Protein AF-A0A0D3J1H3-F1 (afdb_monomer)

Solvent-accessible surface area (backbone atoms only — not comparable to full-atom values): 8463 Å² total; per-residue (Å²): 134,88,61,38,57,51,59,45,80,49,67,40,75,49,67,67,51,68,33,83,86,76,76,38,75,41,66,50,81,50,61,74,44,78,49,67,74,42,80,35,59,39,13,67,36,43,33,33,35,38,27,56,36,56,65,62,61,87,99,56,81,58,83,59,37,15,47,73,61,54,79,78,48,90,68,57,57,46,44,57,49,36,45,41,33,42,36,36,40,29,49,31,41,36,35,46,27,62,23,17,49,22,41,37,43,35,13,91,86,26,43,30,36,51,36,34,33,38,38,27,36,56,44,69,54,12,45,49,90,54,35,62,31,39,45,60,39,45,46,36,51,39,52,46,83,30,40,68,52,43,59,37,26,41,90,90,49,77,69,88,125

Organism: Emiliania huxleyi (strain CCMP1516) (NCBI:txid280463)

Sequence (161 aa):
MIESGKGIYIKSNPECGIDEVAGAPKAAIISNILYEDILIDRPRWWAIWIGPQQQHEPHSSLGLKCALDYPLSRHCPTQGCVTFANITLRNVHIERPLISPGVIKGNATSPITGLAFDNVTVSRPGRFPFGASYECEHASGRAVGSSPPPACLLPGVLSSW

Secondary structure (DSSP, 8-state):
-PPPS-SEEEEE-S--SEETTTTEE--EEEEEEEEEEEEEES-SS-SEEEEE-----TTS--TTSPPTTTTSSS-----TTEEEEEEEEEEEEEES-SS-SEEEE--SSS-EEEEEEES-EEES---TTTTTS-EEESEEEEEES-BSPPG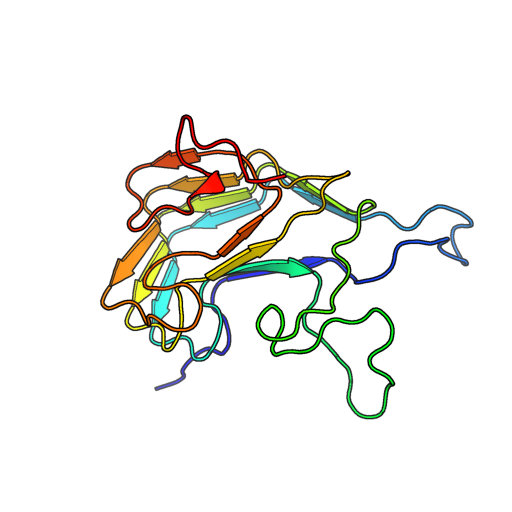GGSTT-----

Foldseek 3Di:
DDAAQEAAEAEDELDWDADPVVRHTDAEEAADAEDEQEEHEAHAHANHEAFYDQDDDPPDDCPQPHHVPPPVPVGHDGDLRYAAEQYEYANYEYENYQAANHEADHHQNHAHENYEAHLAEYDNAHQPPPGNHYHHARYEHAYDNYVPDHQRRDPPDDGDD

Structure (mmCIF, N/CA/C/O backbone):
data_AF-A0A0D3J1H3-F1
#
_entry.id   AF-A0A0D3J1H3-F1
#
loop_
_atom_site.group_PDB
_atom_site.id
_atom_site.type_symbol
_atom_site.label_atom_id
_atom_site.label_alt_id
_atom_site.label_comp_id
_atom_site.label_asym_id
_atom_site.label_entity_id
_atom_site.label_seq_id
_atom_site.pdbx_PDB_ins_code
_atom_site.Cartn_x
_atom_site.Cartn_y
_atom_site.Cartn_z
_atom_site.occupancy
_atom_site.B_iso_or_equiv
_atom_site.auth_seq_id
_atom_site.auth_comp_id
_atom_site.auth_asym_id
_atom_site.auth_atom_id
_atom_site.pdbx_PDB_model_num
ATOM 1 N N . MET A 1 1 ? -24.960 -12.365 -3.506 1.00 56.22 1 MET A N 1
ATOM 2 C CA . MET A 1 1 ? -24.209 -11.143 -3.138 1.00 56.22 1 MET A CA 1
ATOM 3 C C . MET A 1 1 ? -22.882 -11.179 -3.877 1.00 56.22 1 MET A C 1
ATOM 5 O O . MET A 1 1 ? -22.287 -12.249 -3.910 1.00 56.22 1 MET A O 1
ATOM 9 N N . ILE A 1 2 ? -22.478 -10.080 -4.515 1.00 60.41 2 ILE A N 1
ATOM 10 C CA . ILE A 1 2 ? -21.239 -10.003 -5.304 1.00 60.41 2 ILE A CA 1
ATOM 11 C C . ILE A 1 2 ? -20.079 -9.760 -4.337 1.00 60.41 2 ILE A C 1
ATOM 13 O O . ILE A 1 2 ? -20.127 -8.817 -3.556 1.00 60.41 2 ILE A O 1
ATOM 17 N N . GLU A 1 3 ? -19.076 -10.629 -4.371 1.00 82.25 3 GLU A N 1
ATOM 18 C CA . GLU A 1 3 ? -17.840 -10.494 -3.596 1.00 82.25 3 GLU A CA 1
ATOM 19 C C . GLU A 1 3 ? -16.752 -9.972 -4.532 1.00 82.25 3 GLU A C 1
ATOM 21 O O . GLU A 1 3 ? -16.590 -10.489 -5.643 1.00 82.25 3 GLU A O 1
ATOM 26 N N . SER A 1 4 ? -16.024 -8.935 -4.119 1.00 85.50 4 SER A N 1
ATOM 27 C CA . SER A 1 4 ? -14.945 -8.394 -4.939 1.00 85.50 4 SER A CA 1
ATOM 28 C C . SER A 1 4 ? -13.711 -9.297 -4.876 1.00 85.50 4 SER A C 1
ATOM 30 O O . SER A 1 4 ? -13.428 -9.950 -3.870 1.00 85.50 4 SER A O 1
ATOM 32 N N . GLY A 1 5 ? -12.940 -9.344 -5.965 1.00 88.31 5 GLY A N 1
ATOM 33 C CA . GLY A 1 5 ? -11.591 -9.906 -5.907 1.00 88.31 5 GLY A CA 1
ATOM 34 C C . GLY A 1 5 ? -10.705 -9.022 -5.030 1.00 88.31 5 GLY A C 1
ATOM 35 O O . GLY A 1 5 ? -10.139 -9.482 -4.047 1.00 88.31 5 GLY A O 1
ATOM 36 N N . LYS A 1 6 ? -10.649 -7.730 -5.357 1.00 92.94 6 LYS A N 1
ATOM 37 C CA . LYS A 1 6 ? -9.930 -6.682 -4.623 1.00 92.94 6 LYS A CA 1
ATOM 38 C C . LYS A 1 6 ? -10.863 -5.498 -4.391 1.00 92.94 6 LYS A C 1
ATOM 40 O O . LYS A 1 6 ? -11.776 -5.293 -5.188 1.00 92.94 6 LYS A O 1
ATOM 45 N N . GLY A 1 7 ? -10.624 -4.718 -3.339 1.00 95.75 7 GLY A N 1
ATOM 46 C CA . GLY A 1 7 ? -11.337 -3.460 -3.101 1.00 95.75 7 GLY A CA 1
ATOM 47 C C . GLY A 1 7 ? -10.628 -2.283 -3.767 1.00 95.75 7 GLY A C 1
ATOM 48 O O . GLY A 1 7 ? -11.062 -1.794 -4.804 1.00 95.75 7 GLY A O 1
ATOM 49 N N . ILE A 1 8 ? -9.503 -1.863 -3.190 1.00 97.62 8 ILE A N 1
ATOM 50 C CA . ILE A 1 8 ? -8.658 -0.778 -3.703 1.00 97.62 8 ILE A CA 1
ATOM 51 C C . ILE A 1 8 ? -7.423 -1.390 -4.360 1.00 97.62 8 ILE A C 1
ATOM 53 O O . ILE A 1 8 ? -6.709 -2.175 -3.733 1.00 97.62 8 ILE A O 1
ATOM 57 N N . TYR A 1 9 ? -7.169 -1.039 -5.625 1.00 95.81 9 TYR A N 1
ATOM 58 C CA . TYR A 1 9 ? -6.068 -1.597 -6.410 1.00 95.81 9 TYR A CA 1
ATOM 59 C C . TYR A 1 9 ? -5.300 -0.506 -7.158 1.00 95.81 9 TYR A C 1
ATOM 61 O O . TYR A 1 9 ? -5.715 -0.061 -8.226 1.00 95.81 9 TYR A O 1
ATOM 69 N N . ILE A 1 10 ? -4.163 -0.098 -6.597 1.00 96.44 10 ILE A N 1
ATOM 70 C CA . ILE A 1 10 ? -3.243 0.872 -7.197 1.00 96.44 10 ILE A CA 1
ATOM 71 C C . ILE A 1 10 ? -2.024 0.098 -7.693 1.00 96.44 10 ILE A C 1
ATOM 73 O O . ILE A 1 10 ? -1.337 -0.552 -6.900 1.00 96.44 10 ILE A O 1
ATOM 77 N N . LYS A 1 11 ? -1.773 0.123 -9.005 1.00 92.88 11 LYS A N 1
ATOM 78 C CA . LYS A 1 11 ? -0.749 -0.724 -9.621 1.00 92.88 11 LYS A CA 1
ATOM 79 C C . LYS A 1 11 ? 0.165 0.014 -10.588 1.00 92.88 11 LYS A C 1
ATOM 81 O O . LYS A 1 11 ? -0.283 0.922 -11.283 1.00 92.88 11 LYS A O 1
ATOM 86 N N . SER A 1 12 ? 1.413 -0.436 -10.671 1.00 89.75 12 SER A N 1
ATOM 87 C CA . SER A 1 12 ? 2.374 -0.032 -11.700 1.00 89.75 12 SER A CA 1
ATOM 88 C C . SER A 1 12 ? 2.675 -1.164 -12.678 1.00 89.75 12 SER A C 1
ATOM 90 O O . SER A 1 12 ? 2.633 -2.341 -12.317 1.00 89.75 12 SER A O 1
ATOM 92 N N . ASN A 1 13 ? 3.010 -0.810 -13.920 1.00 81.19 13 ASN A N 1
ATOM 93 C CA . ASN A 1 13 ? 3.485 -1.783 -14.900 1.00 81.19 13 ASN A CA 1
ATOM 94 C C . ASN A 1 13 ? 4.835 -2.399 -14.478 1.00 81.19 13 ASN A C 1
ATOM 96 O O . ASN A 1 13 ? 5.626 -1.742 -13.798 1.00 81.19 13 ASN A O 1
ATOM 100 N N . PRO A 1 14 ? 5.113 -3.648 -14.895 1.00 72.31 14 PRO A N 1
ATOM 101 C CA . PRO A 1 14 ? 6.268 -4.412 -14.425 1.00 72.31 14 PRO A CA 1
ATOM 102 C C . PRO A 1 14 ? 7.600 -4.052 -15.097 1.00 72.31 14 PRO A C 1
ATOM 104 O O . PRO A 1 14 ? 8.611 -4.661 -14.771 1.00 72.31 14 PRO A O 1
ATOM 107 N N . GLU A 1 15 ? 7.636 -3.105 -16.036 1.00 79.06 15 GLU A N 1
ATOM 108 C CA . GLU A 1 15 ? 8.814 -2.872 -16.878 1.00 79.06 15 GLU A CA 1
ATOM 109 C C . GLU A 1 15 ? 9.276 -1.415 -16.838 1.00 79.06 15 GLU A C 1
ATOM 111 O O . GLU A 1 15 ? 8.556 -0.508 -17.263 1.00 79.06 15 GLU A O 1
ATOM 116 N N . CYS A 1 16 ? 10.518 -1.214 -16.397 1.00 83.31 16 CYS A N 1
ATOM 117 C CA . CYS A 1 16 ? 11.321 -0.066 -16.808 1.00 83.31 16 CYS A CA 1
ATOM 118 C C . CYS A 1 16 ? 11.955 -0.331 -18.182 1.00 83.31 16 CYS A C 1
ATOM 120 O O . CYS A 1 16 ? 12.095 -1.476 -18.608 1.00 83.31 16 CYS A O 1
ATOM 122 N N . GLY A 1 17 ? 12.367 0.722 -18.882 1.00 85.88 17 GLY A N 1
ATOM 123 C CA . GLY A 1 17 ? 13.045 0.591 -20.171 1.00 85.88 17 GLY A CA 1
ATOM 124 C C . GLY A 1 17 ? 12.981 1.876 -20.975 1.00 85.88 17 GLY A C 1
ATOM 125 O O . GLY A 1 17 ? 12.738 2.937 -20.409 1.00 85.88 17 GLY A O 1
ATOM 126 N N . ILE A 1 18 ? 13.169 1.770 -22.287 1.00 87.94 18 ILE A N 1
ATOM 127 C CA . ILE A 1 18 ? 12.944 2.865 -23.230 1.00 87.94 18 ILE A CA 1
ATOM 128 C C . ILE A 1 18 ? 11.574 2.671 -23.877 1.00 87.94 18 ILE A C 1
ATOM 130 O O . ILE A 1 18 ? 11.202 1.563 -24.264 1.00 87.94 18 ILE A O 1
ATOM 134 N N . ASP A 1 19 ? 10.797 3.741 -23.941 1.00 84.88 19 ASP A N 1
ATOM 135 C CA . ASP A 1 19 ? 9.655 3.834 -24.832 1.00 84.88 19 ASP A CA 1
ATOM 136 C C . ASP A 1 19 ? 10.199 4.015 -26.252 1.00 84.88 19 ASP A C 1
ATOM 138 O O . ASP A 1 19 ? 10.810 5.036 -26.561 1.00 84.88 19 ASP A O 1
ATOM 142 N N . GLU A 1 20 ? 10.038 2.998 -27.098 1.00 87.00 20 GLU A N 1
ATOM 143 C CA . GLU A 1 20 ? 10.591 2.985 -28.457 1.00 87.00 20 GLU A CA 1
ATOM 144 C C . GLU A 1 20 ? 9.979 4.063 -29.360 1.00 87.00 20 GLU A C 1
ATOM 146 O O . GLU A 1 20 ? 10.615 4.488 -30.322 1.00 87.00 20 GLU A O 1
ATOM 151 N N . VAL A 1 21 ? 8.770 4.534 -29.042 1.00 86.12 21 VAL A N 1
ATOM 152 C CA . VAL A 1 21 ? 8.092 5.596 -29.791 1.00 86.12 21 VAL A CA 1
ATOM 153 C C . VAL A 1 21 ? 8.618 6.960 -29.357 1.00 86.12 21 VAL A C 1
ATOM 155 O O . VAL A 1 21 ? 8.892 7.815 -30.196 1.00 86.12 21 VAL A O 1
ATOM 158 N N . ALA A 1 22 ? 8.775 7.167 -28.050 1.00 85.12 22 ALA A N 1
ATOM 159 C CA . ALA A 1 22 ? 9.239 8.438 -27.498 1.00 85.12 22 ALA A CA 1
ATOM 160 C C . ALA A 1 22 ? 10.773 8.578 -27.470 1.00 85.12 22 ALA A C 1
ATOM 162 O O . ALA A 1 22 ? 11.279 9.679 -27.261 1.00 85.12 22 ALA A O 1
ATOM 163 N N . GLY A 1 23 ? 11.522 7.481 -27.630 1.00 89.25 23 GLY A N 1
ATOM 164 C CA . GLY A 1 23 ? 12.980 7.455 -27.482 1.00 89.25 23 GLY A CA 1
ATOM 165 C C . GLY A 1 23 ? 13.459 7.841 -26.077 1.00 89.25 23 GLY A C 1
ATOM 166 O O . GLY A 1 23 ? 14.583 8.313 -25.917 1.00 89.25 23 GLY A O 1
ATOM 167 N N . ALA A 1 24 ? 12.608 7.682 -25.060 1.00 86.56 24 ALA A N 1
ATOM 168 C CA . ALA A 1 24 ? 12.832 8.175 -23.701 1.00 86.56 24 ALA A CA 1
ATOM 169 C C . ALA A 1 24 ? 12.569 7.082 -22.651 1.00 86.56 24 ALA A C 1
ATOM 171 O O . ALA A 1 24 ? 11.855 6.122 -22.940 1.00 86.56 24 ALA A O 1
ATOM 172 N N . PRO A 1 25 ? 13.113 7.195 -21.423 1.00 87.94 25 PRO A N 1
ATOM 173 C CA . PRO A 1 25 ? 12.824 6.238 -20.362 1.00 87.94 25 PRO A CA 1
ATOM 174 C C . PRO A 1 25 ? 11.323 6.121 -20.066 1.00 87.94 25 PRO A C 1
ATOM 176 O O . PRO A 1 25 ? 10.641 7.127 -19.868 1.00 87.94 25 PRO A O 1
ATOM 179 N N . LYS A 1 26 ? 10.819 4.887 -19.972 1.00 87.56 26 LYS A N 1
ATOM 180 C CA . LYS A 1 26 ? 9.490 4.593 -19.432 1.00 87.56 26 LYS A CA 1
ATOM 181 C C . LYS A 1 26 ? 9.472 4.988 -17.960 1.00 87.56 26 LYS A C 1
ATOM 183 O O . LYS A 1 26 ? 10.263 4.475 -17.167 1.00 87.56 26 LYS A O 1
ATOM 188 N N . ALA A 1 27 ? 8.550 5.868 -17.602 1.00 88.81 27 ALA A N 1
ATOM 189 C CA . ALA A 1 27 ? 8.300 6.270 -16.228 1.00 88.81 27 ALA A CA 1
ATOM 190 C C . ALA A 1 27 ? 6.796 6.439 -16.000 1.00 88.81 27 ALA A C 1
ATOM 192 O O . ALA A 1 27 ? 6.035 6.674 -16.940 1.00 88.81 27 ALA A O 1
ATOM 193 N N . ALA A 1 28 ? 6.368 6.330 -14.745 1.00 90.50 28 ALA A N 1
ATOM 194 C CA . ALA A 1 28 ? 4.995 6.627 -14.356 1.00 90.50 28 ALA A CA 1
ATOM 195 C C . ALA A 1 28 ? 4.960 7.378 -13.025 1.00 90.50 28 ALA A C 1
ATOM 197 O O . ALA A 1 28 ? 5.803 7.172 -12.152 1.00 90.50 28 ALA A O 1
ATOM 198 N N . ILE A 1 29 ? 3.959 8.242 -12.872 1.00 94.62 29 ILE A N 1
ATOM 199 C CA . ILE A 1 29 ? 3.710 8.985 -11.640 1.00 94.62 29 ILE A CA 1
ATOM 200 C C . ILE A 1 29 ? 2.278 8.693 -11.211 1.00 94.62 29 ILE A C 1
ATOM 202 O O . ILE A 1 29 ? 1.328 8.967 -11.939 1.00 94.62 29 ILE A O 1
ATOM 206 N N . ILE A 1 30 ? 2.143 8.129 -10.018 1.00 96.62 30 ILE A N 1
ATOM 207 C CA . ILE A 1 30 ? 0.882 7.834 -9.351 1.00 96.62 30 ILE A CA 1
ATOM 208 C C . ILE A 1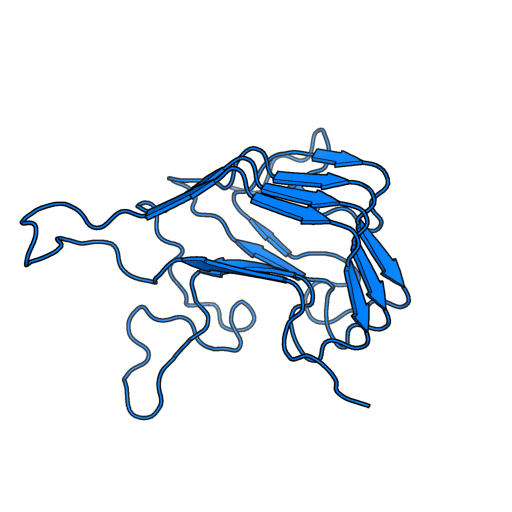 30 ? 0.884 8.678 -8.084 1.00 96.62 30 ILE A C 1
ATOM 210 O O . ILE A 1 30 ? 1.494 8.307 -7.077 1.00 96.62 30 ILE A O 1
ATOM 214 N N . SER A 1 31 ? 0.267 9.857 -8.145 1.00 98.19 31 SER A N 1
ATOM 215 C CA . SER A 1 31 ? 0.312 10.777 -7.016 1.00 98.19 31 SER A CA 1
ATOM 216 C C . SER A 1 31 ? -0.951 11.584 -6.786 1.00 98.19 31 SER A C 1
ATOM 218 O O . SER A 1 31 ? -1.755 11.773 -7.695 1.00 98.19 31 SER A O 1
ATOM 220 N N . ASN A 1 32 ? -1.099 12.060 -5.546 1.00 98.44 32 ASN A N 1
ATOM 221 C CA . ASN A 1 32 ? -2.209 12.907 -5.101 1.00 98.44 32 ASN A CA 1
ATOM 222 C C . ASN A 1 32 ? -3.574 12.226 -5.300 1.00 98.44 32 ASN A C 1
ATOM 224 O O . ASN A 1 32 ? -4.502 12.798 -5.870 1.00 98.44 32 ASN A O 1
ATOM 228 N N . ILE A 1 33 ? -3.674 10.979 -4.835 1.00 98.50 33 ILE A N 1
ATOM 229 C CA . ILE A 1 33 ? -4.881 10.153 -4.947 1.00 98.50 33 ILE A CA 1
ATOM 230 C C . ILE A 1 33 ? -5.591 10.108 -3.598 1.00 98.50 33 ILE A C 1
ATOM 232 O O . ILE A 1 33 ? -4.959 9.844 -2.575 1.00 98.50 33 ILE A O 1
ATOM 236 N N . LEU A 1 34 ? -6.910 10.301 -3.609 1.00 98.62 34 LEU A N 1
ATOM 237 C CA . LEU A 1 34 ? -7.788 10.093 -2.462 1.00 98.62 34 LEU A CA 1
ATOM 238 C C . LEU A 1 34 ? -8.809 8.999 -2.788 1.00 98.62 34 LEU A C 1
ATOM 240 O O . LEU A 1 34 ? -9.551 9.108 -3.761 1.00 98.62 34 LEU A O 1
ATOM 244 N N . TYR A 1 35 ? -8.861 7.976 -1.941 1.00 98.75 35 TYR A N 1
ATOM 245 C CA . TYR A 1 35 ? -10.000 7.070 -1.828 1.00 98.75 35 TYR A CA 1
ATOM 246 C C . TYR A 1 35 ? -10.691 7.357 -0.495 1.00 98.75 35 TYR A C 1
ATOM 248 O O . TYR A 1 35 ? -10.042 7.268 0.549 1.00 98.75 35 TYR A O 1
ATOM 256 N N . GLU A 1 36 ? -11.976 7.708 -0.526 1.00 98.75 36 GLU A N 1
ATOM 257 C CA . GLU A 1 36 ? -12.738 8.136 0.653 1.00 98.75 36 GLU A CA 1
ATOM 258 C C . GLU A 1 36 ? -14.115 7.460 0.707 1.00 98.75 36 GLU A C 1
ATOM 260 O O . GLU A 1 36 ? -14.716 7.206 -0.337 1.00 98.75 36 GLU A O 1
ATOM 265 N N . ASP A 1 37 ? -14.584 7.156 1.920 1.00 98.62 37 ASP A N 1
ATOM 266 C CA . ASP A 1 37 ? -15.925 6.630 2.222 1.00 98.62 37 ASP A CA 1
ATOM 267 C C . ASP A 1 37 ? -16.264 5.320 1.483 1.00 98.62 37 ASP A C 1
ATOM 269 O O . ASP A 1 37 ? -17.288 5.181 0.808 1.00 98.62 37 ASP A O 1
ATOM 273 N N . ILE A 1 38 ? -15.386 4.320 1.629 1.00 98.31 38 ILE A N 1
ATOM 274 C CA . ILE A 1 38 ? -15.491 3.031 0.927 1.00 98.31 38 ILE A CA 1
ATOM 275 C C . ILE A 1 38 ? -15.767 1.890 1.904 1.00 98.31 38 ILE A C 1
ATOM 277 O O . ILE A 1 38 ? -14.987 1.637 2.821 1.00 98.31 38 ILE A O 1
ATOM 281 N N . LEU A 1 39 ? -16.824 1.121 1.633 1.00 97.69 39 LEU A N 1
ATOM 282 C CA . LEU A 1 39 ? -17.062 -0.190 2.236 1.00 97.69 39 LEU A CA 1
ATOM 283 C C . LEU A 1 39 ? -16.579 -1.304 1.296 1.00 97.69 39 LEU A C 1
ATOM 285 O O . LEU A 1 39 ? -17.037 -1.410 0.160 1.00 97.69 39 LEU A O 1
ATOM 289 N N . ILE A 1 40 ? -15.704 -2.175 1.793 1.00 97.25 40 ILE A N 1
ATOM 290 C CA . ILE A 1 40 ? -15.217 -3.367 1.092 1.00 97.25 40 ILE A CA 1
ATOM 291 C C . ILE A 1 40 ? -15.744 -4.604 1.836 1.00 97.25 40 ILE A C 1
ATOM 293 O O . ILE A 1 40 ? -15.171 -5.010 2.846 1.00 97.25 40 ILE A O 1
ATOM 297 N N . ASP A 1 41 ? -16.838 -5.206 1.355 1.00 96.12 41 ASP A N 1
ATOM 298 C CA . ASP A 1 41 ? -17.423 -6.424 1.946 1.00 96.12 41 ASP A CA 1
ATOM 299 C C . ASP A 1 41 ? -16.865 -7.696 1.297 1.00 96.12 41 ASP A C 1
ATOM 301 O O . ASP A 1 41 ? -16.927 -7.866 0.078 1.00 96.12 41 ASP A O 1
ATOM 305 N N . ARG A 1 42 ? -16.357 -8.606 2.137 1.00 96.19 42 ARG A N 1
ATOM 306 C CA . ARG A 1 42 ? -15.886 -9.956 1.784 1.00 96.19 42 ARG A CA 1
ATOM 307 C C . ARG A 1 42 ? -15.000 -10.017 0.530 1.00 96.19 42 ARG A C 1
ATOM 309 O O . ARG A 1 42 ? -15.290 -10.796 -0.383 1.00 96.19 42 ARG A O 1
ATOM 316 N N . PRO A 1 43 ? -13.899 -9.244 0.466 1.00 96.25 43 PRO A N 1
ATOM 317 C CA . PRO A 1 43 ? -12.935 -9.397 -0.613 1.00 96.25 43 PRO A CA 1
ATOM 318 C C . PRO A 1 43 ? -12.307 -10.797 -0.556 1.00 96.25 43 PRO A C 1
ATOM 320 O O . PRO A 1 43 ? -11.879 -11.264 0.506 1.00 96.25 43 PRO A O 1
ATOM 323 N N . ARG A 1 44 ? -12.259 -11.472 -1.709 1.00 93.94 44 ARG A N 1
ATOM 324 C CA . ARG A 1 44 ? -11.678 -12.821 -1.843 1.00 93.94 44 ARG A CA 1
ATOM 325 C C . ARG A 1 44 ? -10.156 -12.812 -1.918 1.00 93.94 44 ARG A C 1
ATOM 327 O O . ARG A 1 44 ? -9.525 -13.823 -1.627 1.00 93.94 44 ARG A O 1
ATOM 334 N N . TRP A 1 45 ? -9.582 -11.690 -2.333 1.00 93.31 45 TRP A N 1
ATOM 335 C CA . TRP A 1 45 ? -8.147 -11.460 -2.416 1.00 93.31 45 TRP A CA 1
ATOM 336 C C . TRP A 1 45 ? -7.771 -10.242 -1.559 1.00 93.31 45 TRP A C 1
ATOM 338 O O . TRP A 1 45 ? -8.413 -9.968 -0.546 1.00 93.31 45 TRP A O 1
ATOM 348 N N . TRP A 1 46 ? -6.721 -9.508 -1.928 1.00 95.25 46 TRP A N 1
ATOM 349 C CA . TRP A 1 46 ? -6.281 -8.322 -1.189 1.00 95.25 46 TRP A CA 1
ATOM 350 C C . TRP A 1 46 ? -7.358 -7.227 -1.185 1.00 95.25 46 TRP A C 1
ATOM 352 O O . TRP A 1 46 ? -7.679 -6.680 -2.242 1.00 95.25 46 TRP A O 1
ATOM 362 N N . ALA A 1 47 ? -7.890 -6.877 -0.007 1.00 97.50 47 ALA A N 1
ATOM 363 C CA . ALA A 1 47 ? -8.857 -5.783 0.109 1.00 97.50 47 ALA A CA 1
ATOM 364 C C . ALA A 1 47 ? -8.227 -4.460 -0.345 1.00 97.50 47 ALA A C 1
ATOM 366 O O . ALA A 1 47 ? -8.835 -3.721 -1.117 1.00 97.50 47 ALA A O 1
ATOM 367 N N . ILE A 1 48 ? -6.982 -4.217 0.074 1.00 98.25 48 ILE A N 1
ATOM 368 C CA . ILE A 1 48 ? -6.137 -3.119 -0.400 1.00 98.25 48 ILE A CA 1
ATOM 369 C C . ILE A 1 48 ? -4.867 -3.697 -1.030 1.00 98.25 48 ILE A C 1
ATOM 371 O O . ILE A 1 48 ? -4.164 -4.500 -0.419 1.00 98.25 48 ILE A O 1
ATOM 375 N N . TRP A 1 49 ? -4.544 -3.257 -2.243 1.00 97.31 49 TRP A N 1
ATOM 376 C CA . TRP A 1 49 ? -3.262 -3.513 -2.889 1.00 97.31 49 TRP A CA 1
ATOM 377 C C . TRP A 1 49 ? -2.670 -2.227 -3.451 1.00 97.31 49 TRP A C 1
ATOM 379 O O . TRP A 1 49 ? -3.312 -1.546 -4.254 1.00 97.31 49 TRP A O 1
ATOM 389 N N . ILE A 1 50 ? -1.421 -1.951 -3.081 1.00 97.56 50 ILE A N 1
ATOM 390 C CA . ILE A 1 50 ? -0.607 -0.867 -3.632 1.00 97.56 50 ILE A CA 1
ATOM 391 C C . ILE A 1 50 ? 0.760 -1.448 -3.990 1.00 97.56 50 ILE A C 1
ATOM 393 O O . ILE A 1 50 ? 1.482 -1.897 -3.103 1.00 97.56 50 ILE A O 1
ATOM 397 N N . GLY A 1 51 ? 1.124 -1.466 -5.271 1.00 95.00 51 GLY A N 1
ATOM 398 C CA . GLY A 1 51 ? 2.429 -1.981 -5.692 1.00 95.00 51 GLY A CA 1
ATOM 399 C C . GLY A 1 51 ? 2.465 -2.445 -7.147 1.00 95.00 51 GLY A C 1
ATOM 400 O O . GLY A 1 51 ? 1.729 -1.915 -7.975 1.00 95.00 51 GLY A O 1
ATOM 401 N N . PRO A 1 52 ? 3.296 -3.433 -7.503 1.00 91.12 52 PRO A N 1
ATOM 402 C CA . PRO A 1 52 ? 3.421 -3.882 -8.886 1.00 91.12 52 PRO A CA 1
ATOM 403 C C . PRO A 1 52 ? 2.158 -4.600 -9.388 1.00 91.12 52 PRO A C 1
ATOM 405 O O . PRO A 1 52 ? 1.357 -5.146 -8.620 1.00 91.12 52 PRO A O 1
ATOM 408 N N . GLN A 1 53 ? 1.964 -4.589 -10.703 1.00 87.88 53 GLN A N 1
ATOM 409 C CA . GLN A 1 53 ? 0.825 -5.207 -11.372 1.00 87.88 53 GLN A CA 1
ATOM 410 C C . GLN A 1 53 ? 0.849 -6.740 -11.281 1.00 87.88 53 GLN A C 1
ATOM 412 O O . GLN A 1 53 ? 1.712 -7.402 -11.849 1.00 87.88 53 GLN A O 1
ATOM 417 N N . GLN A 1 54 ? -0.195 -7.295 -10.661 1.00 84.81 54 GLN A N 1
ATOM 418 C CA . GLN A 1 54 ? -0.529 -8.724 -10.609 1.00 84.81 54 GLN A CA 1
ATOM 419 C C . GLN A 1 54 ? -1.421 -9.105 -11.799 1.00 84.81 54 GLN A C 1
ATOM 421 O O . GLN A 1 54 ? -2.594 -9.441 -11.633 1.00 84.81 54 GLN A O 1
ATOM 426 N N . GLN A 1 55 ? -0.901 -8.966 -13.015 1.00 77.19 55 GLN A N 1
ATOM 427 C CA . GLN A 1 55 ? -1.648 -9.282 -14.232 1.00 77.19 55 GLN A CA 1
ATOM 428 C C . GLN A 1 55 ? -0.729 -10.010 -15.204 1.00 77.19 55 GLN A C 1
ATOM 430 O O . GLN A 1 55 ? 0.032 -9.411 -15.967 1.00 77.19 55 GLN A O 1
ATOM 435 N N . HIS A 1 56 ? -0.804 -11.334 -15.126 1.00 76.44 56 HIS A N 1
ATOM 436 C CA . HIS A 1 56 ? -0.237 -12.249 -16.099 1.00 76.44 56 HIS A CA 1
ATOM 437 C C . HIS A 1 56 ? -1.327 -12.606 -17.112 1.00 76.44 56 HIS A C 1
ATOM 439 O O . HIS A 1 56 ? -2.350 -13.180 -16.747 1.00 76.44 56 HIS A O 1
ATOM 445 N N . GLU A 1 57 ? -1.127 -12.211 -18.369 1.00 71.12 57 GLU A N 1
ATOM 446 C CA . GLU A 1 57 ? -2.075 -12.516 -19.444 1.00 71.12 57 GLU A CA 1
ATOM 447 C C . GLU A 1 57 ? -2.016 -14.005 -19.820 1.00 71.12 57 GLU A C 1
ATOM 449 O O . GLU A 1 57 ? -0.905 -14.554 -19.926 1.00 71.12 57 GLU A O 1
ATOM 454 N N . PRO A 1 58 ? -3.170 -14.652 -20.086 1.00 69.25 58 PRO A N 1
ATOM 455 C CA . PRO A 1 58 ? -3.216 -16.026 -20.572 1.00 69.25 58 PRO A CA 1
ATOM 456 C C . PRO A 1 58 ? -2.306 -16.232 -21.788 1.00 69.25 58 PRO A C 1
ATOM 458 O O . PRO A 1 58 ? -2.176 -15.357 -22.641 1.00 69.25 58 PRO A O 1
ATOM 461 N N . HIS A 1 59 ? -1.681 -17.408 -21.872 1.00 75.50 59 HIS A N 1
ATOM 462 C CA . HIS A 1 59 ? -0.798 -17.810 -22.979 1.00 75.50 59 HIS A CA 1
ATOM 463 C C . HIS A 1 59 ? 0.485 -16.976 -23.164 1.00 75.50 59 HIS A C 1
ATOM 465 O O . HIS A 1 59 ? 1.189 -17.162 -24.154 1.00 75.50 59 HIS A O 1
ATOM 471 N N . SER A 1 60 ? 0.839 -16.106 -22.212 1.00 72.50 60 SER A N 1
ATOM 472 C CA . SER A 1 60 ? 2.155 -15.453 -22.174 1.00 72.50 60 SER A CA 1
ATOM 473 C C . SER A 1 60 ? 3.087 -16.134 -21.167 1.00 72.50 60 SER A C 1
ATOM 475 O O . SER A 1 60 ? 2.626 -16.778 -20.226 1.00 72.50 60 SER A O 1
ATOM 477 N N . SER A 1 61 ? 4.405 -16.014 -21.332 1.00 76.25 61 SER A N 1
ATOM 478 C CA . SER A 1 61 ? 5.335 -16.361 -20.251 1.00 76.25 61 SER A CA 1
ATOM 479 C C . SER A 1 61 ? 5.204 -15.345 -19.110 1.00 76.25 61 SER A C 1
ATOM 481 O O . SER A 1 61 ? 4.846 -14.186 -19.338 1.00 76.25 61 SER A O 1
ATOM 483 N N . LEU A 1 62 ? 5.463 -15.778 -17.871 1.00 72.62 62 LEU A N 1
ATOM 484 C CA . LEU A 1 62 ? 5.399 -14.883 -16.711 1.00 72.62 62 LEU A CA 1
ATOM 485 C C . LEU A 1 62 ? 6.433 -13.751 -16.837 1.00 72.62 62 LEU A C 1
ATOM 487 O O . LEU A 1 62 ? 6.086 -12.589 -16.662 1.00 72.62 62 LEU A O 1
ATOM 491 N N . GLY A 1 63 ? 7.672 -14.068 -17.231 1.00 77.94 63 GLY A N 1
ATOM 492 C CA . GLY A 1 63 ? 8.718 -13.067 -17.459 1.00 77.94 63 GLY A CA 1
ATOM 493 C C . GLY A 1 63 ? 8.917 -12.162 -16.239 1.00 77.94 63 GLY A C 1
ATOM 494 O O . GL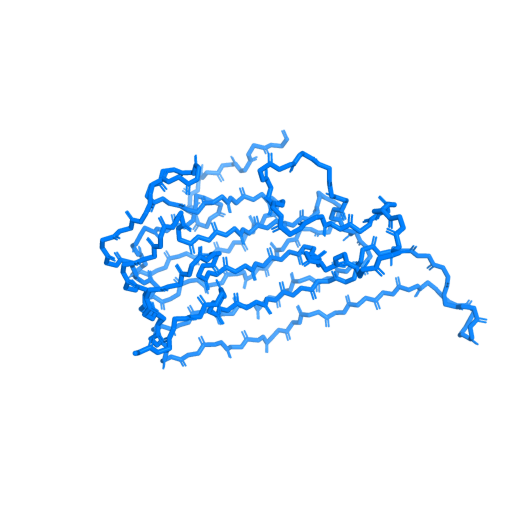Y A 1 63 ? 9.055 -12.658 -15.126 1.00 77.94 63 GLY A O 1
ATOM 495 N N . LEU A 1 64 ? 8.890 -10.843 -16.458 1.00 74.38 64 LEU A N 1
ATOM 496 C CA . LEU A 1 64 ? 8.945 -9.823 -15.400 1.00 74.38 64 LEU A CA 1
ATOM 497 C C . LEU A 1 64 ? 7.564 -9.476 -14.810 1.00 74.38 64 LEU A C 1
ATOM 499 O O . LEU A 1 64 ? 7.478 -8.658 -13.896 1.00 74.38 64 LEU A O 1
ATOM 503 N N . LYS A 1 65 ? 6.473 -10.060 -15.325 1.00 78.38 65 LYS A N 1
ATOM 504 C CA . LYS A 1 65 ? 5.115 -9.827 -14.815 1.00 78.38 65 LYS A CA 1
ATOM 505 C C . LYS A 1 65 ? 4.947 -10.502 -13.459 1.00 78.38 65 LYS A C 1
ATOM 507 O O . LYS A 1 65 ? 5.588 -11.508 -13.162 1.00 78.38 65 LYS A O 1
ATOM 512 N N . CYS A 1 66 ? 4.015 -9.995 -12.660 1.00 83.44 66 CYS A N 1
ATOM 513 C CA . CYS A 1 66 ? 3.735 -10.580 -11.358 1.00 83.44 66 CYS A CA 1
ATOM 514 C C . CYS A 1 66 ? 2.544 -11.521 -11.440 1.00 83.44 66 CYS A C 1
ATOM 516 O O . CYS A 1 66 ? 1.489 -11.182 -11.988 1.00 83.44 66 CYS A O 1
ATOM 518 N N . ALA A 1 67 ? 2.725 -12.711 -10.876 1.00 85.06 67 ALA A N 1
ATOM 519 C CA . ALA A 1 67 ? 1.661 -13.686 -10.759 1.00 85.06 67 ALA A CA 1
ATOM 520 C C . ALA A 1 67 ? 0.531 -13.135 -9.876 1.00 85.06 67 ALA A C 1
ATOM 522 O O . ALA A 1 67 ? 0.744 -12.285 -9.003 1.00 85.06 67 ALA A O 1
ATOM 523 N N . LEU A 1 68 ? -0.691 -13.626 -10.099 1.00 86.06 68 LEU A N 1
ATOM 524 C CA . LEU A 1 68 ? -1.853 -13.193 -9.320 1.00 86.06 68 LEU A CA 1
ATOM 525 C C . LEU A 1 68 ? -1.674 -13.480 -7.821 1.00 86.06 68 LEU A C 1
ATOM 527 O O . LEU A 1 68 ? -2.185 -12.732 -6.989 1.00 86.06 68 LEU A O 1
ATOM 531 N N . ASP A 1 69 ? -0.906 -14.515 -7.486 1.00 85.81 69 ASP A N 1
ATOM 532 C CA . ASP A 1 69 ? -0.650 -14.956 -6.121 1.00 85.81 69 ASP A CA 1
ATOM 533 C C . ASP A 1 69 ? 0.446 -14.159 -5.383 1.00 85.81 69 ASP A C 1
ATOM 535 O O . ASP A 1 69 ? 0.539 -14.266 -4.163 1.00 85.81 69 ASP A O 1
ATOM 539 N N . TYR A 1 70 ? 1.243 -13.322 -6.062 1.00 86.12 70 TYR A N 1
ATOM 540 C CA . TYR A 1 70 ? 2.268 -12.479 -5.425 1.00 86.12 70 TYR A CA 1
ATOM 541 C C . TYR A 1 70 ? 1.650 -11.622 -4.293 1.00 86.12 70 TYR A C 1
ATOM 543 O O . TYR A 1 70 ? 0.574 -11.049 -4.491 1.00 86.12 70 TYR A O 1
ATOM 551 N N . PRO A 1 71 ? 2.268 -11.473 -3.106 1.00 88.44 71 PRO A N 1
ATOM 552 C CA . PRO A 1 71 ? 3.590 -11.947 -2.675 1.00 88.44 71 PRO A CA 1
ATOM 553 C C . PRO A 1 71 ? 3.647 -13.353 -2.050 1.00 88.44 71 PRO A C 1
ATOM 555 O O . PRO A 1 71 ? 4.616 -13.663 -1.361 1.00 88.44 71 PRO A O 1
ATOM 558 N N . LEU A 1 72 ? 2.650 -14.224 -2.259 1.00 87.19 72 LEU A N 1
ATOM 559 C CA . LEU A 1 72 ? 2.778 -15.638 -1.864 1.00 87.19 72 LEU A CA 1
ATOM 560 C C . LEU A 1 72 ? 3.890 -16.320 -2.668 1.00 87.19 72 LEU A C 1
ATOM 562 O O . LEU A 1 72 ? 4.736 -17.025 -2.115 1.00 87.19 72 LEU A O 1
ATOM 566 N N . SER A 1 73 ? 3.916 -16.059 -3.975 1.00 83.38 73 SER A N 1
ATOM 567 C CA . SER A 1 73 ? 5.087 -16.294 -4.809 1.00 83.38 73 SER A CA 1
ATOM 568 C C . SER A 1 73 ? 6.128 -15.199 -4.554 1.00 83.38 73 SER A C 1
ATOM 570 O O . SER A 1 73 ? 5.790 -14.043 -4.316 1.00 83.38 73 SER A O 1
ATOM 572 N N . ARG A 1 74 ? 7.420 -15.549 -4.577 1.00 76.38 74 ARG A N 1
ATOM 573 C CA . ARG A 1 74 ? 8.505 -14.609 -4.226 1.00 76.38 74 ARG A CA 1
ATOM 574 C C . ARG A 1 74 ? 8.985 -13.734 -5.382 1.00 76.38 74 ARG A C 1
ATOM 576 O O . ARG A 1 74 ? 9.811 -12.856 -5.167 1.00 76.38 74 ARG A O 1
ATOM 583 N N . HIS A 1 75 ? 8.534 -13.996 -6.606 1.00 76.25 75 HIS A N 1
ATOM 584 C CA . HIS A 1 75 ? 9.094 -13.353 -7.789 1.00 76.25 75 HIS A CA 1
ATOM 585 C C . HIS A 1 75 ? 8.126 -12.338 -8.391 1.00 76.25 75 HIS A C 1
ATOM 587 O O . HIS A 1 75 ? 7.130 -12.700 -9.014 1.00 76.25 75 HIS A O 1
ATOM 593 N N . CYS A 1 76 ? 8.446 -11.065 -8.196 1.00 80.75 76 CYS A N 1
ATOM 594 C CA . CYS A 1 76 ? 7.815 -9.936 -8.860 1.00 80.75 76 CYS A CA 1
ATOM 595 C C . CYS A 1 76 ? 8.701 -8.706 -8.629 1.00 80.75 76 CYS A C 1
ATOM 597 O O . CYS A 1 76 ? 8.881 -8.299 -7.479 1.00 80.75 76 CYS A O 1
ATOM 599 N N . PRO A 1 77 ? 9.292 -8.119 -9.675 1.00 79.56 77 PRO A N 1
ATOM 600 C CA . PRO A 1 77 ? 10.131 -6.950 -9.498 1.00 79.56 77 PRO A CA 1
ATOM 601 C C . PRO A 1 77 ? 9.255 -5.701 -9.316 1.00 79.56 77 PRO A C 1
ATOM 603 O O . PRO A 1 77 ? 8.552 -5.279 -10.238 1.00 79.56 77 PRO A O 1
ATOM 606 N N . THR A 1 78 ? 9.310 -5.070 -8.139 1.00 82.38 78 THR A N 1
ATOM 607 C CA . THR A 1 78 ? 8.780 -3.707 -7.984 1.00 82.38 78 THR A CA 1
ATOM 608 C C . THR A 1 78 ? 9.719 -2.744 -8.703 1.00 82.38 78 THR A C 1
ATOM 610 O O . THR A 1 78 ? 10.921 -2.766 -8.459 1.00 82.38 78 THR A O 1
ATOM 613 N N . GLN A 1 79 ? 9.201 -1.911 -9.601 1.00 86.31 79 GLN A N 1
ATOM 614 C CA . GLN A 1 79 ? 10.021 -1.081 -10.488 1.00 86.31 79 GLN A CA 1
ATOM 615 C C . GLN A 1 79 ? 10.402 0.266 -9.859 1.00 86.31 79 GLN A C 1
ATOM 617 O O . GLN A 1 79 ? 9.542 0.968 -9.334 1.00 86.31 79 GLN A O 1
ATOM 622 N N . GLY A 1 80 ? 11.677 0.654 -9.970 1.00 90.38 80 GLY A N 1
ATOM 623 C CA . GLY A 1 80 ? 12.191 1.938 -9.465 1.00 90.38 80 GLY A CA 1
ATOM 624 C C . GLY A 1 80 ? 11.891 3.151 -10.359 1.00 90.38 80 GLY A C 1
ATOM 625 O O . GLY A 1 80 ? 12.085 4.282 -9.938 1.00 90.38 80 GLY A O 1
ATOM 626 N N . CYS A 1 81 ? 11.402 2.944 -11.585 1.00 91.50 81 CYS A N 1
ATOM 627 C CA . CYS A 1 81 ? 11.025 4.022 -12.513 1.00 91.50 81 CYS A CA 1
ATOM 628 C C . CYS A 1 81 ? 9.585 4.535 -12.317 1.00 91.50 81 CYS A C 1
ATOM 630 O O . CYS A 1 81 ? 9.095 5.329 -13.124 1.00 91.50 81 CYS A O 1
ATOM 632 N N . VAL A 1 82 ? 8.883 4.069 -11.279 1.00 93.50 82 VAL A N 1
ATOM 633 C CA . VAL A 1 82 ? 7.515 4.498 -10.975 1.00 93.50 82 VAL A CA 1
ATOM 634 C C . VAL A 1 82 ? 7.471 5.178 -9.617 1.00 93.50 82 VAL A C 1
ATOM 636 O O . VAL A 1 82 ? 7.932 4.630 -8.615 1.00 93.50 82 VAL A O 1
ATOM 639 N N . THR A 1 83 ? 6.891 6.373 -9.590 1.00 95.38 83 THR A N 1
ATOM 640 C CA . THR A 1 83 ? 6.711 7.160 -8.372 1.00 95.38 83 THR A CA 1
ATOM 641 C C . THR A 1 83 ? 5.313 6.938 -7.816 1.00 95.38 83 THR A C 1
ATOM 643 O O . THR A 1 83 ? 4.327 7.200 -8.503 1.00 95.38 83 THR A O 1
ATOM 646 N N . PHE A 1 84 ? 5.233 6.528 -6.551 1.00 97.69 84 PHE A N 1
ATOM 647 C CA . PHE A 1 84 ? 4.001 6.516 -5.763 1.00 97.69 84 PHE A CA 1
ATOM 648 C C . PHE A 1 84 ? 4.126 7.547 -4.640 1.00 97.69 84 PHE A C 1
ATOM 650 O O . PHE A 1 84 ? 4.974 7.397 -3.757 1.00 97.69 84 PHE A O 1
ATOM 657 N N . ALA A 1 85 ? 3.298 8.591 -4.664 1.00 98.38 85 ALA A N 1
ATOM 658 C CA . ALA A 1 85 ? 3.407 9.684 -3.698 1.00 98.38 85 ALA A CA 1
ATOM 659 C C . ALA A 1 85 ? 2.046 10.257 -3.285 1.00 98.38 85 ALA A C 1
ATOM 661 O O . ALA A 1 85 ? 1.162 10.411 -4.118 1.00 98.38 85 ALA A O 1
ATOM 662 N N . ASN A 1 86 ? 1.887 10.662 -2.026 1.00 98.56 86 ASN A N 1
ATOM 663 C CA . ASN A 1 86 ? 0.702 11.391 -1.546 1.00 98.56 86 ASN A CA 1
ATOM 664 C C . ASN A 1 86 ? -0.615 10.652 -1.845 1.00 98.56 86 ASN A C 1
AT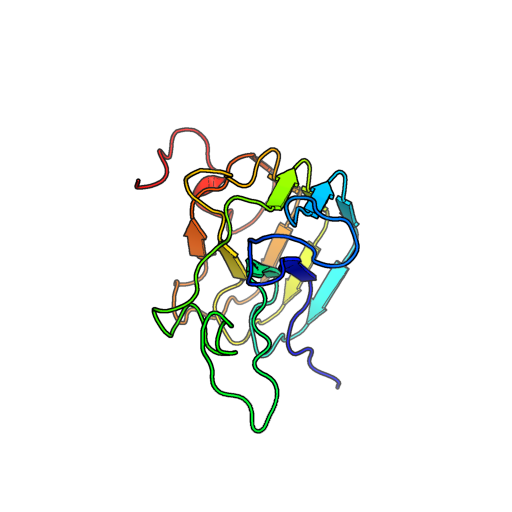OM 666 O O . ASN A 1 86 ? -1.517 11.177 -2.501 1.00 98.56 86 ASN A O 1
ATOM 670 N N . ILE A 1 87 ? -0.706 9.402 -1.398 1.00 98.81 87 ILE A N 1
ATOM 671 C CA . ILE A 1 87 ? -1.905 8.573 -1.541 1.00 98.81 87 ILE A CA 1
ATOM 672 C C . ILE A 1 87 ? -2.609 8.547 -0.189 1.00 98.81 87 ILE A C 1
ATOM 674 O O . ILE A 1 87 ? -2.004 8.188 0.817 1.00 98.81 87 ILE A O 1
ATOM 678 N N . THR A 1 88 ? -3.886 8.908 -0.157 1.00 98.81 88 THR A N 1
ATOM 679 C CA . THR A 1 88 ? -4.704 8.889 1.057 1.00 98.81 88 THR A CA 1
ATOM 680 C C . THR A 1 88 ? -5.840 7.891 0.904 1.00 98.81 88 THR A C 1
ATOM 682 O O . THR A 1 88 ? -6.619 7.965 -0.045 1.00 98.81 88 THR A O 1
ATOM 685 N N . LEU A 1 89 ? -5.944 6.972 1.860 1.00 98.81 89 LEU A N 1
ATOM 686 C CA . LEU A 1 89 ? -7.121 6.145 2.080 1.00 98.81 89 LEU A CA 1
ATOM 687 C C . LEU A 1 89 ? -7.814 6.671 3.332 1.00 98.81 89 LEU A C 1
ATOM 689 O O . LEU A 1 89 ? -7.209 6.674 4.407 1.00 98.81 89 LEU A O 1
ATOM 693 N N . ARG A 1 90 ? -9.055 7.133 3.192 1.00 98.88 90 ARG A N 1
ATOM 694 C CA . ARG A 1 90 ? -9.811 7.743 4.281 1.00 98.88 90 ARG A CA 1
ATOM 695 C C . ARG A 1 90 ? -11.175 7.096 4.462 1.00 98.88 90 ARG A C 1
ATOM 697 O O . ARG A 1 90 ? -11.854 6.827 3.482 1.00 98.88 90 ARG A O 1
ATOM 704 N N . ASN A 1 91 ? -11.584 6.858 5.706 1.00 98.75 91 ASN A N 1
ATOM 705 C CA . ASN A 1 91 ? -12.892 6.272 6.028 1.00 98.75 91 ASN A CA 1
ATOM 706 C C . ASN A 1 91 ? -13.170 4.994 5.217 1.00 98.75 91 ASN A C 1
ATOM 708 O O . ASN A 1 91 ? -14.242 4.808 4.640 1.00 98.75 91 ASN A O 1
ATOM 712 N N . VAL A 1 92 ? -12.167 4.121 5.134 1.00 98.75 92 VAL A N 1
ATOM 713 C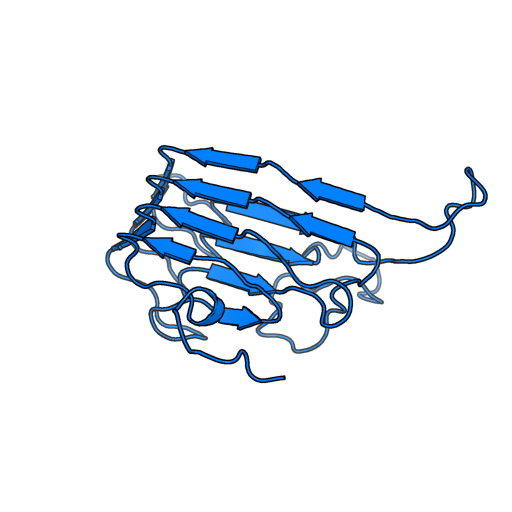 CA . VAL A 1 92 ? -12.284 2.844 4.429 1.00 98.75 92 VAL A CA 1
ATOM 714 C C . VAL A 1 92 ? -12.586 1.760 5.454 1.00 98.75 92 VAL A C 1
ATOM 716 O O . VAL A 1 92 ? -11.797 1.528 6.371 1.00 98.75 92 VAL A O 1
ATOM 719 N N . HIS A 1 93 ? -13.714 1.075 5.293 1.00 98.62 93 HIS A N 1
ATOM 720 C CA . HIS A 1 93 ? -14.091 -0.058 6.126 1.00 98.62 93 HIS A CA 1
ATOM 721 C C . HIS A 1 93 ? -13.987 -1.363 5.343 1.00 98.62 93 HIS A C 1
ATOM 723 O O . HIS A 1 93 ? -14.648 -1.541 4.321 1.00 98.62 93 HIS A O 1
ATOM 729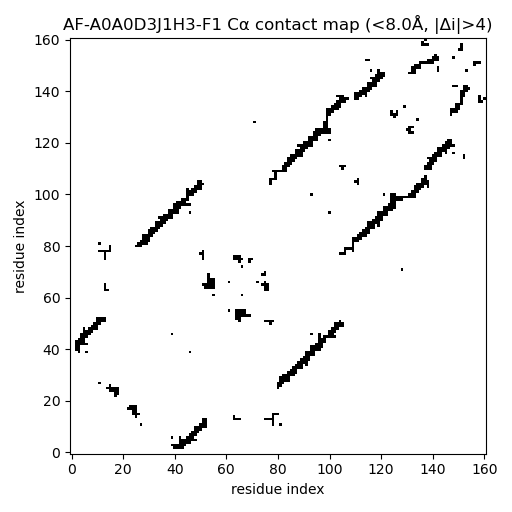 N N . ILE A 1 94 ? -13.180 -2.297 5.836 1.00 98.31 94 ILE A N 1
ATOM 730 C CA . ILE A 1 94 ? -13.038 -3.641 5.280 1.00 98.31 94 ILE A CA 1
ATOM 731 C C . ILE A 1 94 ? -13.759 -4.620 6.200 1.00 98.31 94 ILE A C 1
ATOM 733 O O . ILE A 1 94 ? -13.464 -4.711 7.390 1.00 98.31 94 ILE A O 1
ATOM 737 N N . GLU A 1 95 ? -14.675 -5.400 5.644 1.00 97.44 95 GLU A N 1
ATOM 738 C CA . GLU A 1 95 ? -15.513 -6.321 6.400 1.00 97.44 95 GLU A CA 1
ATOM 739 C C . GLU A 1 95 ? -15.286 -7.765 5.941 1.00 97.44 95 GLU A C 1
ATOM 741 O O . GLU A 1 95 ? -15.461 -8.083 4.766 1.00 97.44 95 GLU A O 1
ATOM 746 N N . ARG A 1 96 ? -14.922 -8.656 6.877 1.00 96.81 96 ARG A N 1
ATOM 747 C CA . ARG A 1 96 ? -14.687 -10.097 6.642 1.00 96.81 96 ARG A CA 1
ATOM 748 C C . ARG A 1 96 ? -13.806 -10.394 5.410 1.00 96.81 96 ARG A C 1
ATOM 750 O O . ARG A 1 96 ? -14.227 -11.182 4.559 1.00 96.81 96 ARG A O 1
ATOM 757 N N . PRO A 1 97 ? -12.607 -9.797 5.264 1.00 97.06 97 PRO A N 1
ATOM 758 C CA . PRO A 1 97 ? -11.711 -10.188 4.182 1.00 97.06 97 PRO A CA 1
ATOM 759 C C . PRO A 1 97 ? -11.298 -11.654 4.356 1.00 97.06 97 PRO A C 1
ATOM 761 O O . PRO A 1 97 ? -11.013 -12.087 5.474 1.00 97.06 97 PRO A O 1
ATOM 764 N N . LEU A 1 98 ? -11.279 -12.424 3.262 1.00 96.69 98 LEU A N 1
ATOM 765 C CA . LEU A 1 98 ? -10.932 -13.851 3.314 1.00 96.69 98 LEU A CA 1
ATOM 766 C C . LEU A 1 98 ? -9.483 -14.062 3.782 1.00 96.69 98 LEU A C 1
ATOM 768 O O . LEU A 1 98 ? -9.188 -14.981 4.547 1.00 96.69 98 LEU A O 1
ATOM 772 N N . ILE A 1 99 ? -8.590 -13.188 3.324 1.00 96.38 99 ILE A N 1
ATOM 773 C CA . ILE A 1 99 ? -7.154 -13.198 3.610 1.00 96.38 99 ILE A CA 1
ATOM 774 C C . ILE A 1 99 ? -6.745 -11.915 4.345 1.00 96.38 99 ILE A C 1
ATOM 776 O O . ILE A 1 99 ? -7.600 -11.111 4.724 1.00 96.38 99 ILE A O 1
ATOM 780 N N . SER A 1 100 ? -5.447 -11.742 4.600 1.00 97.38 100 SER A N 1
ATOM 781 C CA . SER A 1 100 ? -4.900 -10.552 5.251 1.00 97.38 100 SER A CA 1
ATOM 782 C C . SER A 1 100 ? -5.406 -9.261 4.579 1.00 97.38 100 SER A C 1
ATOM 784 O O . SER A 1 100 ? -5.566 -9.235 3.354 1.00 97.38 100 SER A O 1
ATOM 786 N N . PRO A 1 101 ? -5.649 -8.185 5.354 1.00 97.25 101 PRO A N 1
ATOM 787 C CA . PRO A 1 101 ? -6.284 -6.953 4.879 1.00 97.25 101 PRO A CA 1
ATOM 788 C C . PRO A 1 101 ? -5.712 -6.354 3.593 1.00 97.25 101 PRO A C 1
ATOM 790 O O . PRO A 1 101 ? -6.447 -5.788 2.784 1.00 97.25 101 PRO A O 1
ATOM 793 N N . GLY A 1 102 ? -4.407 -6.471 3.372 1.00 97.38 102 GLY A N 1
ATOM 794 C CA . GLY A 1 102 ? -3.815 -5.948 2.158 1.00 97.38 102 GLY A CA 1
ATOM 795 C C . GLY A 1 102 ? -2.305 -6.038 2.114 1.00 97.38 102 GLY A C 1
ATOM 796 O O . GLY A 1 102 ? -1.654 -6.543 3.030 1.00 97.38 102 GLY A O 1
ATOM 797 N N . VAL A 1 103 ? -1.771 -5.525 1.013 1.00 97.25 103 VAL A N 1
ATOM 798 C CA . VAL A 1 103 ? -0.347 -5.544 0.690 1.00 97.25 103 VAL A CA 1
ATOM 799 C C . VAL A 1 103 ? 0.060 -4.182 0.134 1.00 97.25 103 VAL A C 1
ATOM 801 O O . VAL A 1 103 ? -0.607 -3.631 -0.746 1.00 97.25 103 VAL A O 1
ATOM 804 N N . ILE A 1 104 ? 1.173 -3.660 0.640 1.00 97.81 104 ILE A N 1
ATOM 805 C CA . ILE A 1 104 ? 1.815 -2.424 0.196 1.00 97.81 104 ILE A CA 1
ATOM 806 C C . ILE A 1 104 ? 3.267 -2.769 -0.160 1.00 97.81 104 ILE A C 1
ATOM 808 O O . ILE A 1 104 ? 4.059 -3.114 0.713 1.00 97.81 104 ILE A O 1
ATOM 812 N N . LYS A 1 105 ? 3.625 -2.715 -1.443 1.00 95.19 105 LYS A N 1
ATOM 813 C CA . LYS A 1 105 ? 4.964 -3.069 -1.939 1.00 95.19 105 LYS A CA 1
ATOM 814 C C . LYS A 1 105 ? 5.537 -1.925 -2.769 1.00 95.19 105 LYS A C 1
ATOM 816 O O . LYS A 1 105 ? 5.168 -1.756 -3.930 1.00 95.19 105 LYS A O 1
ATOM 821 N N . GLY A 1 106 ? 6.429 -1.151 -2.158 1.00 93.88 106 GLY A N 1
ATOM 822 C CA . GLY A 1 106 ? 7.273 -0.174 -2.839 1.00 93.88 106 GLY A CA 1
ATOM 823 C C . GLY A 1 106 ? 8.561 -0.788 -3.390 1.00 93.88 106 GLY A C 1
ATOM 824 O O . GLY A 1 106 ? 8.801 -1.991 -3.274 1.00 93.88 106 GLY A O 1
ATOM 825 N N . ASN A 1 107 ? 9.392 0.048 -4.008 1.00 93.56 107 ASN A N 1
ATOM 826 C CA . ASN A 1 107 ? 10.734 -0.313 -4.455 1.00 93.56 107 ASN A CA 1
ATOM 827 C C . ASN A 1 107 ? 11.780 0.399 -3.573 1.00 93.56 107 ASN A C 1
ATOM 829 O O . ASN A 1 107 ? 11.567 1.537 -3.171 1.00 93.56 107 ASN A O 1
ATOM 833 N N . ALA A 1 108 ? 12.916 -0.241 -3.291 1.00 93.06 108 ALA A N 1
ATOM 834 C CA . ALA A 1 108 ? 13.957 0.336 -2.434 1.00 93.06 108 ALA A CA 1
ATOM 835 C C . ALA A 1 108 ? 14.563 1.651 -2.971 1.00 93.06 108 ALA A C 1
ATOM 837 O O . ALA A 1 108 ? 14.911 2.530 -2.188 1.00 93.06 108 ALA A O 1
ATOM 838 N N . THR A 1 109 ? 14.690 1.800 -4.295 1.00 92.81 109 THR A N 1
ATOM 839 C CA . THR A 1 109 ? 15.243 2.999 -4.948 1.00 92.81 109 THR A CA 1
ATOM 840 C C . THR A 1 109 ? 14.184 4.052 -5.284 1.00 92.81 109 THR A C 1
ATOM 842 O O . THR A 1 109 ? 14.533 5.209 -5.504 1.00 92.81 109 THR A O 1
ATOM 845 N N . SER A 1 110 ? 12.900 3.678 -5.278 1.00 94.56 110 SER A N 1
ATOM 846 C CA . SER A 1 110 ? 11.745 4.581 -5.397 1.00 94.56 110 SER A CA 1
ATOM 847 C C . SER A 1 110 ? 10.640 4.143 -4.419 1.00 94.56 110 SER A C 1
ATOM 849 O O . SER A 1 110 ? 9.682 3.463 -4.812 1.00 94.56 110 SER A O 1
ATOM 851 N N . PRO A 1 111 ? 10.795 4.444 -3.115 1.00 96.38 111 PRO A N 1
ATOM 852 C CA . PRO A 1 111 ? 9.837 4.024 -2.099 1.00 96.38 111 PRO A CA 1
ATOM 853 C C . PRO A 1 111 ? 8.510 4.776 -2.228 1.00 96.38 111 PRO A C 1
ATOM 855 O O . PRO A 1 111 ? 8.451 5.913 -2.699 1.00 96.38 111 PRO A O 1
ATOM 858 N N . ILE A 1 112 ? 7.430 4.161 -1.743 1.00 97.75 112 ILE A N 1
ATOM 859 C CA . ILE A 1 112 ? 6.127 4.825 -1.625 1.00 97.75 112 ILE A CA 1
ATOM 860 C C . ILE A 1 112 ? 6.232 5.876 -0.514 1.00 97.75 112 ILE A C 1
ATOM 862 O O . ILE A 1 112 ? 6.599 5.562 0.622 1.00 97.75 112 ILE A O 1
ATOM 866 N N . THR A 1 113 ? 5.886 7.125 -0.815 1.00 98.00 113 THR A N 1
ATOM 867 C CA . THR A 1 113 ? 5.975 8.234 0.148 1.00 98.00 113 THR A CA 1
ATOM 868 C C . THR A 1 113 ? 4.635 8.933 0.337 1.00 98.00 113 THR A C 1
ATOM 870 O O . THR A 1 113 ? 3.780 8.943 -0.547 1.00 98.00 113 THR A O 1
ATOM 873 N N . GLY A 1 114 ? 4.414 9.507 1.521 1.00 97.88 114 GLY A N 1
ATOM 874 C CA . GLY A 1 114 ? 3.176 10.232 1.814 1.00 97.88 114 GLY A CA 1
ATOM 875 C C . GLY A 1 114 ? 1.924 9.348 1.784 1.00 97.88 114 GLY A C 1
ATOM 876 O O . GLY A 1 114 ? 0.859 9.826 1.398 1.00 97.88 114 GLY A O 1
ATOM 877 N N . LEU A 1 115 ? 2.038 8.066 2.154 1.00 98.56 115 LEU A N 1
ATOM 878 C CA . LEU A 1 115 ? 0.882 7.176 2.274 1.00 98.56 115 LEU A CA 1
ATOM 879 C C . LEU A 1 115 ? 0.133 7.460 3.585 1.00 98.56 115 LEU A C 1
ATOM 881 O O . LEU A 1 115 ? 0.693 7.326 4.673 1.00 98.56 115 LEU A O 1
ATOM 885 N N . ALA A 1 116 ? -1.136 7.845 3.497 1.00 98.44 116 ALA A N 1
ATOM 886 C CA . ALA A 1 116 ? -1.968 8.162 4.651 1.00 98.44 116 ALA A CA 1
ATOM 887 C C . ALA A 1 116 ? -3.132 7.174 4.785 1.00 98.44 116 ALA A C 1
ATOM 889 O O . ALA A 1 116 ? -3.956 7.050 3.881 1.00 98.44 116 ALA A O 1
ATOM 890 N N . PHE A 1 117 ? -3.197 6.484 5.923 1.00 98.62 117 PHE A N 1
ATOM 891 C CA . PHE A 1 117 ? -4.336 5.666 6.341 1.00 98.62 117 PHE A CA 1
ATOM 892 C C . PHE A 1 117 ? -5.111 6.421 7.426 1.00 98.62 117 PHE A C 1
ATOM 894 O O . PHE A 1 117 ? -4.743 6.383 8.604 1.00 98.62 117 PHE A O 1
ATOM 901 N N . ASP A 1 118 ? -6.183 7.098 7.029 1.00 98.56 118 ASP A N 1
ATOM 902 C CA . ASP A 1 118 ? -7.032 7.911 7.899 1.00 98.56 118 ASP A CA 1
ATOM 903 C C . ASP A 1 118 ? -8.340 7.168 8.185 1.00 98.56 118 ASP A C 1
ATOM 905 O O . ASP A 1 118 ? -9.217 7.100 7.333 1.00 98.56 118 ASP A O 1
ATOM 909 N N . ASN A 1 119 ? -8.502 6.607 9.383 1.00 98.69 119 ASN A N 1
ATOM 910 C CA . ASN A 1 119 ? -9.695 5.831 9.742 1.00 98.69 119 ASN A CA 1
ATOM 911 C C . ASN A 1 119 ? -9.943 4.638 8.786 1.00 98.69 119 ASN A C 1
ATOM 913 O O . ASN A 1 119 ? -11.055 4.406 8.309 1.00 98.69 119 ASN A O 1
ATOM 917 N N . VAL A 1 120 ? -8.881 3.884 8.479 1.00 98.75 120 VAL A N 1
ATOM 918 C CA . VAL A 1 120 ? -8.953 2.625 7.724 1.00 98.75 120 VAL A CA 1
ATOM 919 C C . VAL A 1 120 ? -9.102 1.471 8.709 1.00 98.75 120 VAL A C 1
ATOM 921 O O . VAL A 1 120 ? -8.193 1.184 9.490 1.00 98.75 120 VAL A O 1
ATOM 924 N N . THR A 1 121 ? -10.248 0.801 8.697 1.00 98.69 121 THR A N 1
ATOM 925 C CA . THR A 1 121 ? -10.601 -0.201 9.712 1.00 98.69 121 THR A CA 1
ATOM 926 C C . THR A 1 121 ? -10.938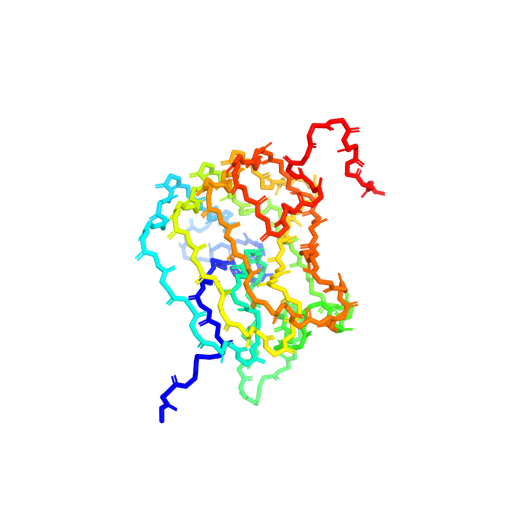 -1.548 9.094 1.00 98.69 121 THR A C 1
ATOM 928 O O . THR A 1 121 ? -11.478 -1.623 7.992 1.00 98.69 121 THR A O 1
ATOM 931 N N . VAL A 1 122 ? -10.623 -2.624 9.817 1.00 98.56 122 VAL A N 1
ATOM 932 C CA . VAL A 1 122 ? -10.921 -3.996 9.402 1.00 98.56 122 VAL A CA 1
ATOM 933 C C . VAL A 1 122 ? -11.708 -4.725 10.484 1.00 98.56 122 VAL A C 1
ATOM 935 O O . VAL A 1 122 ? -11.228 -4.910 11.602 1.00 98.56 122 VAL A O 1
ATOM 938 N N . SER A 1 123 ? -12.891 -5.218 10.129 1.00 98.31 123 SER A N 1
ATOM 939 C CA . SER A 1 123 ? -13.705 -6.094 10.972 1.00 98.31 123 SER A CA 1
ATOM 940 C C . SER A 1 123 ? -13.507 -7.553 10.571 1.00 98.31 123 SER A C 1
ATOM 942 O O . SER A 1 123 ? -13.619 -7.900 9.395 1.00 98.31 123 SER A O 1
ATOM 944 N N . ARG A 1 124 ? -13.262 -8.428 11.559 1.00 97.38 124 ARG A N 1
ATOM 945 C CA . ARG A 1 124 ? -13.061 -9.882 11.364 1.00 97.38 124 ARG A CA 1
ATOM 946 C C . ARG A 1 124 ? -12.000 -10.194 10.289 1.00 97.38 124 ARG A C 1
ATOM 948 O O . ARG A 1 124 ? -12.326 -10.822 9.282 1.00 97.38 124 ARG A O 1
ATOM 955 N N . PRO A 1 125 ? -10.743 -9.756 10.482 1.00 97.12 125 PRO A N 1
ATOM 956 C CA . PRO A 1 125 ? -9.701 -9.924 9.479 1.00 97.12 125 PRO A CA 1
ATOM 957 C C . PRO A 1 125 ? -9.372 -11.402 9.240 1.00 97.12 125 PRO A C 1
ATOM 959 O O . PRO A 1 125 ? -9.163 -12.166 10.191 1.00 97.12 125 PRO A O 1
ATOM 962 N N . GLY A 1 126 ? -9.245 -11.779 7.967 1.00 97.00 126 GLY A N 1
ATOM 963 C CA . GLY A 1 126 ? -8.498 -12.963 7.566 1.00 97.00 126 GLY A CA 1
ATOM 964 C C . GLY A 1 126 ? -7.049 -12.872 8.053 1.00 97.00 126 GLY A C 1
ATOM 965 O O . GLY A 1 126 ? -6.505 -11.784 8.248 1.00 97.00 126 GLY A O 1
ATOM 966 N N . ARG A 1 127 ? -6.430 -14.028 8.311 1.00 97.12 127 ARG A N 1
ATOM 967 C CA . ARG A 1 127 ? -5.096 -14.103 8.942 1.00 97.12 127 ARG A CA 1
ATOM 968 C C . ARG A 1 127 ? -3.992 -14.634 8.038 1.00 97.12 127 ARG A C 1
ATOM 970 O O . ARG A 1 127 ? -2.827 -14.601 8.414 1.00 97.12 127 ARG A O 1
ATOM 977 N N . PHE A 1 128 ? -4.348 -15.183 6.888 1.00 95.69 128 PHE A N 1
ATOM 978 C CA . PHE A 1 128 ? -3.380 -15.734 5.955 1.00 95.69 128 PHE A CA 1
ATOM 979 C C . PHE A 1 128 ? -3.028 -14.688 4.894 1.00 95.69 128 PHE A C 1
ATOM 981 O O . PHE A 1 128 ? -3.954 -14.082 4.365 1.00 95.69 128 PHE A O 1
ATOM 988 N N . PRO A 1 129 ? -1.756 -14.511 4.507 1.00 95.81 129 PRO A N 1
ATOM 989 C CA . PRO A 1 129 ? -0.546 -15.113 5.074 1.00 95.81 129 PRO A CA 1
ATOM 990 C C . PRO A 1 129 ? 0.136 -14.220 6.136 1.00 95.81 129 PRO A C 1
ATOM 992 O O . PRO A 1 129 ? 1.050 -14.681 6.809 1.00 95.81 129 PRO A O 1
ATOM 995 N N . PHE A 1 130 ? -0.294 -12.963 6.301 1.00 95.56 130 PHE A N 1
ATOM 996 C CA . PHE A 1 130 ? 0.416 -11.913 7.055 1.00 95.56 130 PHE A CA 1
ATOM 997 C C . PHE A 1 130 ? -0.214 -11.605 8.419 1.00 95.56 130 PHE A C 1
ATOM 999 O O . PHE A 1 130 ? -0.128 -10.498 8.953 1.00 95.56 130 PHE A O 1
ATOM 1006 N N . GLY A 1 131 ? -0.912 -12.582 8.993 1.00 96.19 131 GLY A N 1
ATOM 1007 C CA . GLY A 1 131 ? -1.732 -12.364 10.174 1.00 96.19 131 GLY A CA 1
ATOM 1008 C C . GLY A 1 131 ? -2.910 -11.440 9.874 1.00 96.19 131 GLY A C 1
ATOM 1009 O O . GLY A 1 131 ? -3.316 -11.240 8.729 1.00 96.19 131 GLY A O 1
ATOM 1010 N N . ALA A 1 132 ? -3.472 -10.872 10.936 1.00 96.19 132 ALA A N 1
ATOM 1011 C CA . ALA A 1 132 ? -4.602 -9.956 10.845 1.00 96.19 132 ALA A CA 1
ATOM 1012 C C . ALA A 1 132 ? -4.227 -8.565 10.294 1.00 96.19 132 ALA A C 1
ATOM 1014 O O . ALA A 1 132 ? -5.079 -7.689 10.333 1.00 96.19 132 ALA A O 1
ATOM 1015 N N . SER A 1 133 ? -2.987 -8.353 9.827 1.00 95.75 133 SER A N 1
ATOM 1016 C CA . SER A 1 133 ? -2.422 -7.053 9.439 1.00 95.75 133 SER A CA 1
ATOM 1017 C C . SER A 1 133 ? -1.955 -7.025 7.977 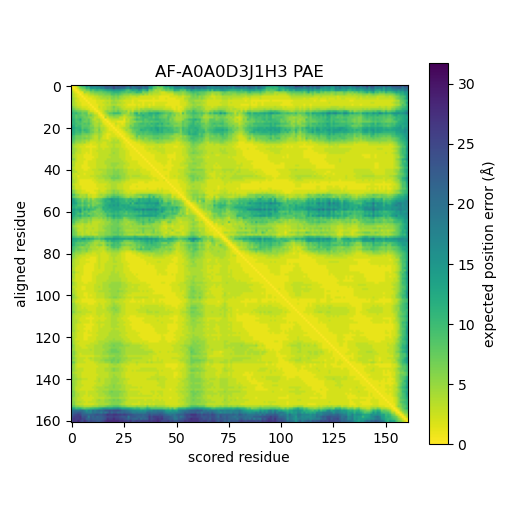1.00 95.75 133 SER A C 1
ATOM 1019 O O . SER A 1 133 ? -2.154 -7.973 7.221 1.00 95.75 133 SER A O 1
ATOM 1021 N N . TYR A 1 134 ? -1.365 -5.906 7.571 1.00 97.31 134 TYR A N 1
ATOM 1022 C CA . TYR A 1 134 ? -0.870 -5.660 6.222 1.00 97.31 134 TYR A CA 1
ATOM 1023 C C . TYR A 1 134 ? 0.577 -6.123 6.068 1.00 97.31 134 TYR A C 1
ATOM 1025 O O . TYR A 1 134 ? 1.405 -5.872 6.944 1.00 97.31 134 TYR A O 1
ATOM 1033 N N . GLU A 1 135 ? 0.894 -6.685 4.906 1.00 96.50 135 GLU A N 1
ATOM 1034 C CA . GLU A 1 135 ? 2.278 -6.746 4.438 1.00 96.50 135 GLU A CA 1
ATOM 1035 C C . GLU A 1 135 ? 2.685 -5.363 3.940 1.00 96.50 135 GLU A C 1
ATOM 1037 O O . GLU A 1 135 ? 1.960 -4.758 3.143 1.00 96.50 135 GLU A O 1
ATOM 1042 N N . CYS A 1 136 ? 3.832 -4.857 4.388 1.00 95.69 136 CYS A N 1
ATOM 1043 C CA . CYS A 1 136 ? 4.303 -3.551 3.954 1.00 95.69 136 CYS A CA 1
ATOM 1044 C C . CYS A 1 136 ? 5.821 -3.483 3.789 1.00 95.69 136 CYS A C 1
ATOM 1046 O O . CYS A 1 136 ? 6.559 -3.764 4.729 1.00 95.69 136 CYS A O 1
ATOM 1048 N N . GLU A 1 137 ? 6.272 -3.040 2.617 1.00 94.56 137 GLU A N 1
ATOM 1049 C CA . GLU A 1 137 ? 7.685 -2.930 2.254 1.00 94.56 137 GLU A CA 1
ATOM 1050 C C . GLU A 1 137 ? 7.947 -1.633 1.479 1.00 94.56 137 GLU A C 1
ATOM 1052 O O . GLU A 1 137 ? 7.142 -1.246 0.627 1.00 94.56 137 GLU A O 1
ATOM 1057 N N . HIS A 1 138 ? 9.069 -0.965 1.776 1.00 95.56 138 HIS A N 1
ATOM 1058 C CA . HIS A 1 138 ? 9.519 0.272 1.118 1.00 95.56 138 HIS A CA 1
ATOM 1059 C C . HIS A 1 138 ? 8.423 1.342 0.964 1.00 95.56 138 HIS A C 1
ATOM 1061 O O . HIS A 1 138 ? 8.263 1.956 -0.093 1.00 95.56 138 HIS A O 1
ATOM 1067 N N . ALA A 1 139 ? 7.656 1.564 2.029 1.00 96.88 139 ALA A N 1
ATOM 1068 C CA . ALA A 1 139 ? 6.638 2.601 2.096 1.00 96.88 139 ALA A CA 1
ATOM 1069 C C . ALA A 1 139 ? 6.773 3.411 3.385 1.00 96.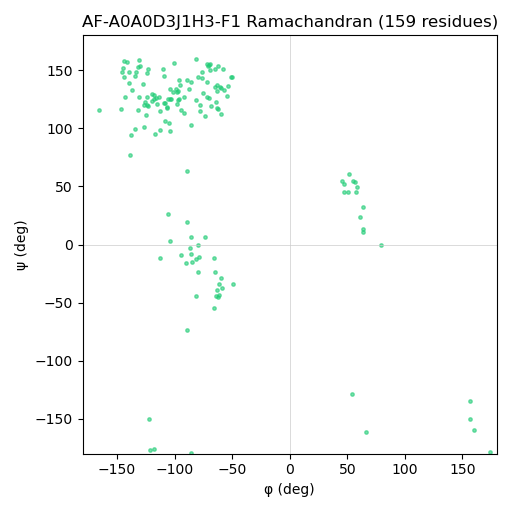88 139 ALA A C 1
ATOM 1071 O O . ALA A 1 139 ? 7.264 2.912 4.397 1.00 96.88 139 ALA A O 1
ATOM 1072 N N . SER A 1 140 ? 6.330 4.662 3.339 1.00 97.00 140 SER A N 1
ATOM 1073 C CA . SER A 1 140 ? 6.365 5.585 4.469 1.00 97.00 140 SER A CA 1
ATOM 1074 C C . SER A 1 140 ? 5.154 6.510 4.470 1.00 97.00 140 SER A C 1
ATOM 1076 O O . SER A 1 140 ? 4.581 6.837 3.423 1.00 97.00 140 SER A O 1
ATOM 1078 N N . GLY A 1 141 ? 4.777 6.955 5.665 1.00 96.81 141 GLY A N 1
ATOM 1079 C CA . GLY A 1 141 ? 3.673 7.879 5.854 1.00 96.81 141 GLY A CA 1
ATOM 1080 C C . GLY A 1 141 ? 3.089 7.776 7.254 1.00 96.81 141 GLY A C 1
ATOM 1081 O O . GLY A 1 141 ? 3.837 7.759 8.228 1.00 96.81 141 GLY A O 1
ATOM 1082 N N . ARG A 1 142 ? 1.759 7.746 7.360 1.00 97.62 142 ARG A N 1
ATOM 1083 C CA . ARG A 1 142 ? 1.062 7.769 8.652 1.00 97.62 142 ARG A CA 1
ATOM 1084 C C . ARG A 1 142 ? -0.212 6.938 8.644 1.00 97.62 142 ARG A C 1
ATOM 1086 O O . ARG A 1 142 ? -0.921 6.885 7.642 1.00 97.62 142 ARG A O 1
ATOM 1093 N N . ALA A 1 143 ? -0.538 6.367 9.796 1.00 98.00 143 ALA A N 1
ATOM 1094 C CA . ALA A 1 143 ? -1.832 5.756 10.063 1.00 98.00 143 ALA A CA 1
ATOM 1095 C C . ALA A 1 143 ? -2.465 6.408 11.301 1.00 98.00 143 ALA A C 1
ATOM 1097 O O . ALA A 1 143 ? -1.897 6.361 12.390 1.00 98.00 143 ALA A O 1
ATOM 1098 N N . VAL A 1 144 ? -3.635 7.029 11.140 1.00 97.81 144 VAL A N 1
ATOM 1099 C CA . VAL A 1 144 ? -4.369 7.715 12.214 1.00 97.81 144 VAL A CA 1
ATOM 1100 C C . VAL A 1 144 ? -5.770 7.128 12.303 1.00 97.81 144 VAL A C 1
ATOM 1102 O O . VAL A 1 144 ? -6.462 7.038 11.295 1.00 97.81 144 VAL A O 1
ATOM 1105 N N . GLY A 1 145 ? -6.186 6.690 13.495 1.00 97.44 145 GLY A N 1
ATOM 1106 C CA . GLY A 1 145 ? -7.503 6.065 13.698 1.00 97.44 145 GLY A CA 1
ATOM 1107 C C . GLY A 1 145 ? -7.707 4.748 12.935 1.00 97.44 145 GLY A C 1
ATOM 1108 O O . GLY A 1 145 ? -8.832 4.278 12.823 1.00 97.44 145 GLY A O 1
ATOM 1109 N N . SER A 1 146 ? -6.638 4.160 12.394 1.00 98.12 146 SER A N 1
ATOM 1110 C CA . SER A 1 146 ? -6.696 2.950 11.573 1.00 98.12 146 SER A CA 1
ATOM 1111 C C . SER A 1 146 ? -6.418 1.699 12.402 1.00 98.12 146 SER A C 1
ATOM 1113 O O . SER A 1 146 ? -5.555 1.714 13.281 1.00 98.12 146 SER A O 1
ATOM 1115 N N . SER A 1 147 ? -7.136 0.609 12.122 1.00 97.75 147 SER A N 1
ATOM 1116 C CA . SER A 1 147 ? -7.038 -0.640 12.883 1.00 97.75 147 SER A CA 1
ATOM 1117 C C . SER A 1 147 ? -7.243 -1.886 12.001 1.00 97.75 147 SER A C 1
ATOM 1119 O O . SER A 1 147 ? -8.340 -2.070 11.469 1.00 97.75 147 SER A O 1
ATOM 1121 N N . PRO A 1 148 ? -6.226 -2.759 11.860 1.00 97.25 148 PRO A N 1
ATOM 1122 C CA . PRO A 1 148 ? -4.839 -2.512 12.253 1.00 97.25 148 PRO A CA 1
ATOM 1123 C C . PRO A 1 148 ? -4.168 -1.488 11.321 1.00 97.25 148 PRO A C 1
ATOM 1125 O O . PRO A 1 148 ? -4.541 -1.377 10.153 1.00 97.25 148 PRO A O 1
ATOM 1128 N N . PRO A 1 149 ? -3.154 -0.754 11.794 1.00 96.81 149 PRO A N 1
ATOM 1129 C CA . PRO A 1 149 ? -2.301 0.051 10.927 1.00 96.81 149 PRO A CA 1
ATOM 1130 C C . PRO A 1 149 ? -1.235 -0.822 10.227 1.00 96.81 149 PRO A C 1
ATOM 1132 O O . PRO A 1 149 ? -0.701 -1.746 10.850 1.00 96.81 149 PRO A O 1
ATOM 1135 N N . PRO A 1 150 ? -0.859 -0.535 8.964 1.00 96.81 150 PRO A N 1
ATOM 1136 C CA . PRO A 1 150 ? 0.332 -1.129 8.356 1.00 96.81 150 PRO A CA 1
ATOM 1137 C C . PRO A 1 150 ? 1.597 -0.752 9.140 1.00 96.81 150 PRO A C 1
ATOM 1139 O O . PRO A 1 150 ? 1.787 0.415 9.480 1.00 96.81 150 PRO A O 1
ATOM 1142 N N . ALA A 1 151 ? 2.488 -1.717 9.395 1.00 95.25 151 ALA A N 1
ATOM 1143 C CA . ALA A 1 151 ? 3.662 -1.512 10.256 1.00 95.25 151 ALA A CA 1
ATOM 1144 C C . ALA A 1 151 ? 4.596 -0.388 9.766 1.00 95.25 151 ALA A C 1
ATOM 1146 O O . ALA A 1 151 ? 5.099 0.393 10.564 1.00 95.25 151 ALA A O 1
ATOM 1147 N N . CYS A 1 152 ? 4.762 -0.258 8.449 1.00 94.75 152 CYS A N 1
ATOM 1148 C CA . CYS A 1 152 ? 5.557 0.790 7.800 1.00 94.75 152 CYS A CA 1
ATOM 1149 C C . CYS A 1 152 ? 5.001 2.220 7.965 1.00 94.75 152 CYS A C 1
ATOM 1151 O O . CYS A 1 152 ? 5.672 3.185 7.607 1.00 94.75 152 CYS A O 1
ATOM 1153 N N . LEU A 1 153 ? 3.764 2.370 8.457 1.00 96.12 153 LEU A N 1
ATOM 1154 C CA . LEU A 1 153 ? 3.120 3.664 8.705 1.00 96.12 153 LEU A CA 1
ATOM 1155 C C . LEU A 1 153 ? 3.087 4.022 10.198 1.00 96.12 153 LEU A C 1
ATOM 1157 O O . LEU A 1 153 ? 2.494 5.037 10.573 1.00 96.12 153 LEU A O 1
ATOM 1161 N N . LEU A 1 154 ? 3.685 3.182 11.050 1.00 91.44 154 LEU A N 1
ATOM 1162 C CA . LEU A 1 154 ? 3.813 3.435 12.478 1.00 91.44 154 LEU A CA 1
ATOM 1163 C C . LEU A 1 154 ? 5.060 4.285 12.774 1.00 91.44 154 LEU A C 1
ATOM 1165 O O . LEU A 1 154 ? 6.124 4.037 12.204 1.00 91.44 154 LEU A O 1
ATOM 1169 N N . PRO A 1 155 ? 4.975 5.250 13.707 1.00 80.00 155 PRO A N 1
ATOM 1170 C CA . PRO A 1 155 ? 6.143 5.998 14.157 1.00 80.00 155 PRO A CA 1
ATOM 1171 C C . PRO A 1 155 ? 7.208 5.068 14.758 1.00 80.00 155 PRO A C 1
ATOM 1173 O O . PRO A 1 155 ? 6.890 4.205 15.573 1.00 80.00 155 PRO A O 1
ATOM 1176 N N . GLY A 1 156 ? 8.478 5.264 14.395 1.00 67.50 156 GLY A N 1
ATOM 1177 C CA . GLY A 1 156 ? 9.615 4.578 15.027 1.00 67.50 156 GLY A CA 1
ATOM 1178 C C . GLY A 1 156 ? 9.871 3.135 14.578 1.00 67.50 156 GLY A C 1
ATOM 1179 O O . GLY A 1 156 ? 10.843 2.535 15.030 1.00 67.50 156 GLY A O 1
ATOM 1180 N N . VAL A 1 157 ? 9.062 2.581 13.670 1.00 59.78 157 VAL A N 1
ATOM 1181 C CA . VAL A 1 157 ? 9.371 1.309 13.006 1.00 59.78 157 VAL A CA 1
ATOM 1182 C C . VAL A 1 157 ? 10.260 1.615 11.802 1.00 59.78 157 VAL A C 1
ATOM 1184 O O . VAL A 1 157 ? 9.786 2.094 10.775 1.00 59.78 157 VAL A O 1
ATOM 1187 N N . LEU A 1 158 ? 11.568 1.367 11.931 1.00 52.75 158 LEU A N 1
ATOM 1188 C CA . LEU A 1 158 ? 12.452 1.300 10.767 1.00 52.75 158 LEU A CA 1
ATOM 1189 C C . LEU A 1 158 ? 11.970 0.123 9.916 1.00 52.75 158 LEU A C 1
ATOM 1191 O O . LEU A 1 158 ? 11.954 -1.013 10.393 1.00 52.75 158 LEU A O 1
ATOM 1195 N N . SER A 1 159 ? 11.526 0.393 8.689 1.00 52.38 159 SER A N 1
ATOM 1196 C CA . SER A 1 159 ? 11.240 -0.665 7.724 1.00 52.38 159 SER A CA 1
ATOM 1197 C C . SER A 1 159 ? 12.496 -1.524 7.588 1.00 52.38 159 SER A C 1
ATOM 1199 O O . SER A 1 159 ? 13.598 -0.999 7.443 1.00 52.38 159 SER A O 1
ATOM 1201 N N . SER A 1 160 ? 12.351 -2.840 7.744 1.00 45.44 160 SER A N 1
ATOM 1202 C CA . SER A 1 160 ? 13.455 -3.776 7.543 1.00 45.44 160 SER A CA 1
ATOM 1203 C C . SER A 1 160 ? 13.937 -3.635 6.100 1.00 45.44 160 SER A C 1
ATOM 1205 O O . SER A 1 160 ? 13.166 -3.905 5.177 1.00 45.44 160 SER A O 1
ATOM 1207 N N . TRP A 1 161 ? 15.159 -3.123 5.960 1.00 41.97 161 TRP A N 1
ATOM 1208 C CA . TRP A 1 161 ? 15.893 -2.934 4.710 1.00 41.97 161 TRP A CA 1
ATOM 1209 C C . TRP A 1 161 ? 16.363 -4.261 4.123 1.00 41.97 161 TRP A C 1
ATOM 1211 O O . TRP A 1 161 ? 16.715 -5.160 4.923 1.00 41.97 161 TRP A O 1
#

InterPro domains:
  IPR011050 Pectin lyase fold/virulence factor [SSF51126] (2-154)
  IPR012334 Pectin lyase fold [G3DSA:2.160.20.10] (1-138)

pLDDT: mean 90.29, std 11.13, range [41.97, 98.88]

Nearest PDB structures (foldseek):
  7b8b-assembly2_B  TM=7.269E-01  e=1.147E-01  Arabidopsis thaliana
  8ikw-assembly4_H  TM=4.669E-01  e=9.156E+00  Fusarium phyllophilum
  3sy2-assembly2_B  TM=1.702E-01  e=1.227E+00  Salmonella enterica subsp. enterica serovar Typhimurium
  2qza-assembly2_B  TM=2.159E-01  e=6.384E+00  Salmonella enterica subsp. enterica serovar Typhimurium str. SL1344
  2qyu-assembly1_A  TM=1.586E-01  e=4.686E+00  Salmonella enterica subsp. enterica serovar Typhimurium str. SL1344

Mean predicted aligned error: 4.98 Å

Radius of gyration: 15.72 Å; Cα contacts (8 Å, |Δi|>4): 422; chains: 1; bounding box: 40×31×45 Å